Protein AF-A0A517R5Z9-F1 (afdb_monomer)

Sequence (59 aa):
MRQIEIELSIGDVVRVGDQNVTVIDIDDSGEVTFRIDPAHEVNESEQLPSRPRAESIAR

Solvent-accessible surface area (backbone atoms only — not comparable to full-atom values): 4192 Å² total; per-residue (Å²): 137,86,88,83,88,80,91,83,53,75,72,40,73,47,76,59,90,77,30,43,36,30,32,72,42,69,50,99,86,67,55,73,44,68,48,75,46,73,56,77,76,73,69,79,83,75,74,71,82,78,67,85,80,77,78,83,80,78,135

Foldseek 3Di:
DDDDDDDDDQQDWDDDPQWIWGFHDADPVGDTDIDIDHRPPPVVVPPDPPPPPPPDDDD

Nearest PDB structures (foldseek):
  3llb-assembly1_A  TM=7.926E-01  e=3.242E-01  Pseudomonas aeruginosa
  3lae-assembly1_A  TM=7.229E-01  e=7.503E-01  Haemophilus influenzae
  2p4p-assembly1_B  TM=7.842E-01  e=1.341E+00  [Haemophilus] ducreyi 35000HP

Structure (mmCIF, N/CA/C/O backbone):
data_AF-A0A517R5Z9-F1
#
_entry.id   AF-A0A517R5Z9-F1
#
loop_
_atom_site.group_PDB
_atom_site.id
_atom_site.type_symbol
_atom_site.label_atom_id
_atom_site.label_alt_id
_atom_site.label_comp_id
_atom_site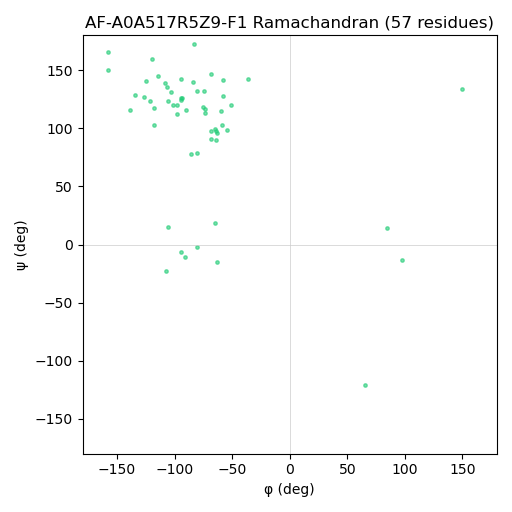.label_asym_id
_atom_site.label_entity_id
_atom_site.label_seq_id
_atom_site.pdbx_PDB_ins_code
_atom_site.Cartn_x
_atom_site.Cartn_y
_atom_site.Cartn_z
_atom_site.occupancy
_atom_site.B_iso_or_equiv
_atom_site.auth_seq_id
_atom_site.auth_comp_id
_atom_site.auth_asym_id
_atom_site.auth_atom_id
_atom_site.pdbx_PDB_model_num
ATOM 1 N N . MET A 1 1 ? -14.799 -19.944 -4.255 1.00 62.31 1 MET A N 1
ATOM 2 C CA . MET A 1 1 ? -13.677 -18.988 -4.128 1.00 62.31 1 MET A CA 1
ATOM 3 C C . MET A 1 1 ? -13.079 -19.165 -2.745 1.00 62.31 1 MET A C 1
ATOM 5 O O . MET A 1 1 ? -13.848 -19.319 -1.806 1.00 62.31 1 MET A O 1
ATOM 9 N N . ARG A 1 2 ? -11.751 -19.233 -2.623 1.00 82.69 2 ARG A N 1
ATOM 10 C CA . ARG A 1 2 ? -11.061 -19.330 -1.329 1.00 82.69 2 ARG A CA 1
ATOM 11 C C . ARG A 1 2 ? -10.531 -17.940 -0.990 1.00 82.69 2 ARG A C 1
ATOM 13 O O . ARG A 1 2 ? -9.778 -17.392 -1.786 1.00 82.69 2 ARG A O 1
ATOM 20 N N . GLN A 1 3 ? -10.968 -17.381 0.131 1.00 88.75 3 GLN A N 1
ATOM 21 C CA . GLN A 1 3 ? -10.488 -16.096 0.635 1.00 88.75 3 GLN A CA 1
ATOM 22 C C . GLN A 1 3 ? -9.196 -16.321 1.426 1.00 88.75 3 GLN A C 1
ATOM 24 O O . GLN A 1 3 ? -9.068 -17.326 2.128 1.00 88.75 3 GLN A O 1
ATOM 29 N N . ILE A 1 4 ? -8.232 -15.419 1.255 1.00 88.94 4 ILE A N 1
ATOM 30 C CA . ILE A 1 4 ? -6.978 -15.382 2.007 1.00 88.94 4 ILE A CA 1
ATOM 31 C C . ILE A 1 4 ? -6.885 -13.974 2.580 1.00 88.94 4 ILE A C 1
ATOM 33 O O . ILE A 1 4 ? -7.031 -13.003 1.840 1.00 88.94 4 ILE A O 1
ATOM 37 N N . GLU A 1 5 ? -6.689 -13.887 3.887 1.00 91.56 5 GLU A N 1
ATOM 38 C CA . GLU A 1 5 ? -6.532 -12.634 4.620 1.00 91.56 5 GLU A CA 1
ATOM 39 C C . GLU A 1 5 ? -5.061 -12.497 5.004 1.00 91.56 5 GLU A C 1
ATOM 41 O O . GLU A 1 5 ? -4.423 -13.478 5.392 1.00 91.56 5 GLU A O 1
ATOM 46 N N . ILE A 1 6 ? -4.509 -11.300 4.821 1.00 89.75 6 ILE A N 1
ATOM 47 C CA . ILE A 1 6 ? -3.102 -10.998 5.074 1.00 89.75 6 ILE A CA 1
ATOM 48 C C . ILE A 1 6 ? -3.065 -9.685 5.848 1.00 89.75 6 ILE A C 1
ATOM 50 O O . ILE A 1 6 ? -3.695 -8.712 5.437 1.00 89.75 6 ILE A O 1
ATOM 54 N N . GLU A 1 7 ? -2.346 -9.675 6.964 1.00 92.44 7 GLU A N 1
ATOM 55 C CA . GLU A 1 7 ? -2.109 -8.472 7.757 1.00 92.44 7 GLU A CA 1
ATOM 56 C C . GLU A 1 7 ? -0.985 -7.655 7.115 1.00 92.44 7 GLU A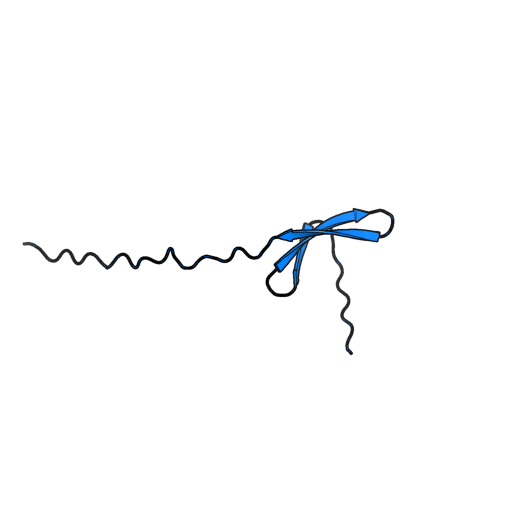 C 1
ATOM 58 O O . GLU A 1 7 ? 0.053 -8.207 6.750 1.00 92.44 7 GLU A O 1
ATOM 63 N N . LEU A 1 8 ? -1.209 -6.350 6.963 1.00 92.69 8 LEU A N 1
ATOM 64 C CA . LEU A 1 8 ? -0.258 -5.420 6.363 1.00 92.69 8 LEU A CA 1
ATOM 65 C C . LEU A 1 8 ? 0.030 -4.274 7.328 1.00 92.69 8 LEU A C 1
ATOM 67 O O . LEU A 1 8 ? -0.871 -3.762 7.990 1.00 92.69 8 LEU A O 1
ATOM 71 N N . SER A 1 9 ? 1.290 -3.863 7.368 1.00 95.94 9 SER A N 1
ATOM 72 C CA . SER A 1 9 ? 1.801 -2.731 8.136 1.00 95.94 9 SER A CA 1
ATOM 73 C C . SER A 1 9 ? 2.435 -1.691 7.213 1.00 95.94 9 SER A C 1
ATOM 75 O O . SER A 1 9 ? 2.843 -1.990 6.089 1.00 95.94 9 SER A O 1
ATOM 77 N N . ILE A 1 10 ? 2.556 -0.451 7.692 1.00 96.62 10 ILE A N 1
ATOM 78 C CA . ILE A 1 10 ? 3.287 0.603 6.976 1.00 96.62 10 ILE A CA 1
ATOM 79 C C . ILE A 1 10 ? 4.734 0.150 6.743 1.00 96.62 10 ILE A C 1
ATOM 81 O O . ILE A 1 10 ? 5.432 -0.242 7.678 1.00 96.62 10 ILE A O 1
ATOM 85 N N . GLY A 1 11 ? 5.181 0.230 5.490 1.00 96.06 11 GLY A N 1
ATOM 86 C CA . GLY A 1 11 ? 6.486 -0.243 5.034 1.00 96.06 11 GLY A CA 1
ATOM 87 C C . GLY A 1 11 ? 6.467 -1.632 4.393 1.00 96.06 11 GLY A C 1
ATOM 88 O O . GLY A 1 11 ? 7.441 -1.984 3.726 1.00 96.06 11 GLY A O 1
ATOM 89 N N . ASP A 1 12 ? 5.378 -2.395 4.529 1.00 96.06 12 ASP A N 1
ATOM 90 C CA . ASP A 1 12 ? 5.256 -3.689 3.862 1.00 96.06 12 ASP A CA 1
ATOM 91 C C . ASP A 1 12 ? 5.142 -3.527 2.346 1.00 96.06 12 ASP A C 1
ATOM 93 O O . ASP A 1 12 ? 4.548 -2.575 1.828 1.00 96.06 12 ASP A O 1
ATOM 97 N N . VAL A 1 13 ? 5.697 -4.505 1.629 1.00 94.88 13 VAL A N 1
ATOM 98 C CA . VAL A 1 13 ? 5.670 -4.568 0.168 1.00 94.88 13 VAL A CA 1
ATOM 99 C C . VAL A 1 13 ? 4.996 -5.860 -0.261 1.00 94.88 13 VAL A C 1
ATOM 101 O O . VAL A 1 13 ? 5.440 -6.956 0.082 1.00 94.88 13 VAL A O 1
ATOM 104 N N . VAL A 1 14 ? 3.946 -5.729 -1.064 1.00 92.38 14 VAL A N 1
ATOM 105 C CA . VAL A 1 14 ? 3.255 -6.849 -1.700 1.00 92.38 14 VAL A CA 1
ATOM 106 C C . VAL A 1 14 ? 3.418 -6.779 -3.207 1.00 92.38 14 VAL A C 1
ATOM 108 O O . VAL A 1 14 ? 3.450 -5.707 -3.810 1.00 92.38 14 VAL A O 1
ATOM 111 N N . ARG A 1 15 ? 3.517 -7.949 -3.835 1.00 91.56 15 ARG A N 1
ATOM 112 C CA . ARG A 1 15 ? 3.604 -8.056 -5.287 1.00 91.56 15 ARG A CA 1
ATOM 113 C C . ARG A 1 15 ? 2.232 -8.370 -5.863 1.00 91.56 15 ARG A C 1
ATOM 115 O O . ARG A 1 15 ? 1.663 -9.419 -5.562 1.00 91.56 15 ARG A O 1
ATOM 122 N N . VAL A 1 16 ? 1.734 -7.487 -6.721 1.00 89.88 16 VAL A N 1
ATOM 123 C CA . VAL A 1 16 ? 0.465 -7.665 -7.434 1.00 89.88 16 VAL A CA 1
ATOM 124 C C . VAL A 1 16 ? 0.774 -7.704 -8.924 1.00 89.88 16 VAL A C 1
ATOM 126 O O . VAL A 1 16 ? 1.070 -6.687 -9.543 1.00 89.88 16 VAL A O 1
ATOM 129 N N . GLY A 1 17 ? 0.765 -8.910 -9.494 1.00 89.62 17 GLY A N 1
ATOM 130 C CA . GLY A 1 17 ? 1.237 -9.129 -10.862 1.00 89.62 17 GLY A CA 1
ATOM 131 C C . GLY A 1 17 ? 2.741 -8.856 -11.002 1.00 89.62 17 GLY A C 1
ATOM 132 O O . GLY A 1 17 ? 3.574 -9.497 -10.351 1.00 89.62 17 GLY A O 1
ATOM 133 N N . ASP A 1 18 ? 3.092 -7.921 -11.878 1.00 88.31 18 ASP A N 1
ATOM 134 C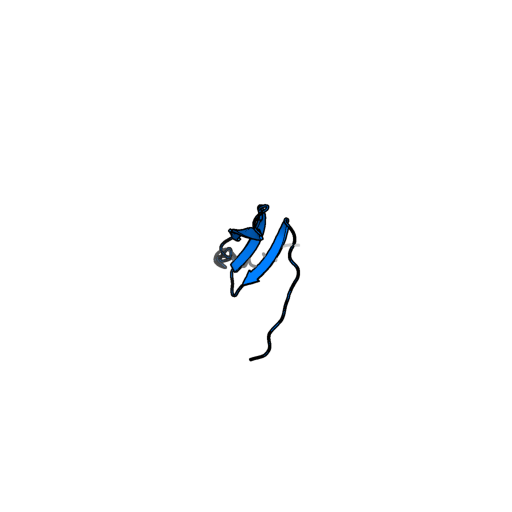 CA . ASP A 1 18 ? 4.453 -7.440 -12.122 1.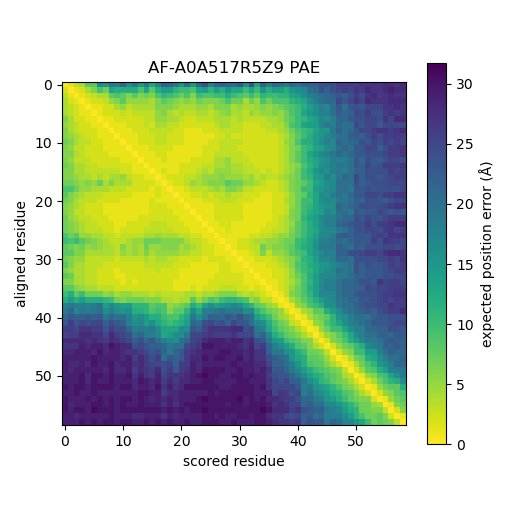00 88.31 18 ASP A CA 1
ATOM 135 C C . ASP A 1 18 ? 4.838 -6.232 -11.257 1.00 88.31 18 ASP A C 1
ATOM 137 O O . ASP A 1 18 ? 6.018 -5.904 -11.171 1.00 88.31 18 ASP A O 1
ATOM 141 N N . GLN A 1 19 ? 3.884 -5.617 -10.561 1.00 90.38 19 GLN A N 1
ATOM 142 C CA . GLN A 1 19 ? 4.108 -4.393 -9.797 1.00 90.38 19 GLN A CA 1
ATOM 143 C C . GLN A 1 19 ? 4.432 -4.684 -8.332 1.00 90.38 19 GLN A C 1
ATOM 145 O O . GLN A 1 19 ? 3.847 -5.575 -7.704 1.00 90.38 19 GLN A O 1
ATOM 150 N N . ASN A 1 20 ? 5.343 -3.883 -7.780 1.00 93.12 20 ASN A N 1
ATOM 151 C CA . ASN A 1 20 ? 5.582 -3.835 -6.345 1.00 93.12 20 ASN A CA 1
ATOM 152 C C . ASN A 1 20 ? 4.723 -2.719 -5.753 1.00 93.12 20 ASN A C 1
ATOM 154 O O . ASN A 1 20 ? 4.772 -1.572 -6.198 1.00 93.12 20 ASN A O 1
ATOM 158 N N . VAL A 1 21 ? 3.934 -3.068 -4.746 1.00 94.94 21 VAL A N 1
ATOM 159 C CA . VAL A 1 21 ? 3.008 -2.160 -4.081 1.00 94.94 21 VAL A CA 1
ATOM 160 C C . VAL A 1 21 ? 3.439 -2.040 -2.627 1.00 94.94 21 VAL A C 1
ATOM 162 O O . VAL A 1 21 ? 3.450 -3.028 -1.896 1.00 94.94 21 VAL A O 1
ATOM 165 N N . THR A 1 22 ? 3.815 -0.834 -2.218 1.00 96.56 22 THR A N 1
ATOM 166 C CA . THR A 1 22 ? 4.288 -0.539 -0.862 1.00 96.56 22 THR A CA 1
ATOM 167 C C . THR A 1 22 ? 3.189 0.158 -0.072 1.00 96.56 22 THR A C 1
ATOM 169 O O . THR A 1 22 ? 2.630 1.144 -0.555 1.00 96.56 22 THR A O 1
ATOM 172 N N . VAL A 1 23 ? 2.901 -0.301 1.145 1.00 97.00 23 VAL A N 1
ATOM 173 C CA . VAL A 1 23 ? 2.028 0.420 2.083 1.00 97.00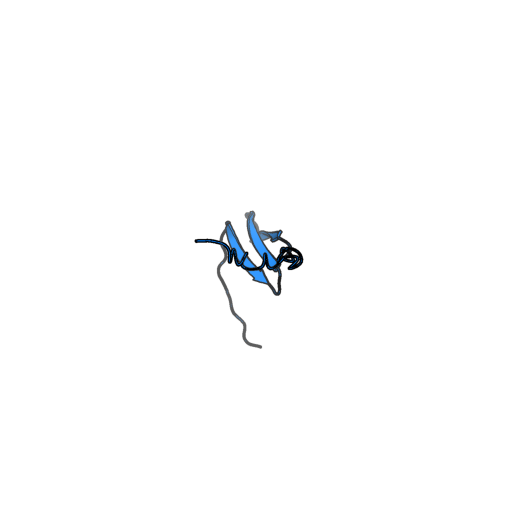 23 VAL A CA 1
ATOM 174 C C . VAL A 1 23 ? 2.798 1.614 2.633 1.00 97.00 23 VAL A C 1
ATOM 176 O O . VAL A 1 23 ? 3.818 1.434 3.297 1.00 97.00 23 VAL A O 1
ATOM 179 N N . ILE A 1 24 ? 2.337 2.833 2.354 1.00 97.50 24 ILE A N 1
ATOM 180 C CA . ILE A 1 24 ? 3.026 4.052 2.808 1.00 97.50 24 ILE A CA 1
ATOM 181 C C . ILE A 1 24 ? 2.297 4.775 3.934 1.00 97.50 24 ILE A C 1
ATOM 183 O O . ILE A 1 24 ? 2.942 5.517 4.669 1.00 97.50 24 ILE A O 1
ATOM 187 N N . ASP A 1 25 ? 0.992 4.552 4.070 1.00 97.38 25 ASP A N 1
ATOM 188 C CA . ASP A 1 25 ? 0.182 5.159 5.119 1.00 97.38 25 ASP A CA 1
ATOM 189 C C . ASP A 1 25 ? -1.086 4.337 5.376 1.00 97.38 25 ASP A C 1
ATOM 191 O O . ASP A 1 25 ? -1.601 3.683 4.462 1.00 97.38 25 ASP A O 1
ATOM 195 N N . ILE A 1 26 ? -1.570 4.378 6.615 1.00 96.38 26 ILE A N 1
ATOM 196 C CA . ILE A 1 26 ? -2.853 3.812 7.042 1.00 96.38 26 ILE A CA 1
ATOM 197 C C . ILE A 1 26 ? -3.472 4.832 7.989 1.00 96.38 26 ILE A C 1
ATOM 199 O O . ILE A 1 26 ? -2.903 5.099 9.049 1.00 96.38 26 ILE A O 1
ATOM 203 N N . ASP A 1 27 ? -4.611 5.402 7.612 1.00 95.56 27 ASP A N 1
ATOM 204 C CA . ASP A 1 27 ? -5.254 6.428 8.429 1.00 95.56 27 ASP A CA 1
ATOM 205 C C . ASP A 1 27 ? -6.127 5.849 9.556 1.00 95.56 27 ASP A C 1
ATOM 207 O O . ASP A 1 27 ? -6.385 4.645 9.641 1.00 95.56 27 ASP A O 1
ATOM 211 N N . ASP A 1 28 ? -6.613 6.733 10.432 1.00 94.31 28 ASP A N 1
ATOM 212 C CA . ASP A 1 28 ? -7.461 6.375 11.577 1.00 94.31 28 ASP A CA 1
ATOM 213 C C . ASP A 1 28 ? -8.817 5.760 11.172 1.00 94.31 28 ASP A C 1
ATOM 215 O O . ASP A 1 28 ? -9.513 5.181 12.010 1.00 94.31 28 ASP A O 1
ATOM 219 N N . SER A 1 29 ? -9.218 5.893 9.904 1.00 94.69 29 SER A N 1
ATOM 220 C CA . SER A 1 29 ? -10.436 5.291 9.354 1.00 94.69 29 SER A CA 1
ATOM 221 C C . SER A 1 29 ? -10.193 3.933 8.686 1.00 94.69 29 SER A C 1
ATOM 223 O O . SER A 1 29 ? -11.153 3.233 8.353 1.00 94.69 29 SER A O 1
ATOM 225 N N . GLY A 1 30 ? -8.927 3.522 8.570 1.00 89.62 30 GLY A N 1
ATOM 226 C CA . GLY A 1 30 ? -8.511 2.273 7.947 1.00 89.62 30 GLY A CA 1
ATOM 227 C C . GLY A 1 30 ? -8.362 2.361 6.430 1.00 89.62 30 GLY A C 1
ATOM 228 O O . GLY A 1 30 ? -8.270 1.314 5.783 1.00 89.62 30 GLY A O 1
ATOM 229 N N . GLU A 1 31 ? -8.336 3.563 5.842 1.00 94.50 31 GLU A N 1
ATOM 230 C CA . GLU A 1 31 ? -7.965 3.707 4.434 1.00 94.50 31 GLU A CA 1
ATOM 231 C C . GLU A 1 31 ? -6.450 3.534 4.286 1.00 94.50 31 GLU A C 1
ATOM 233 O O . GLU A 1 31 ? -5.647 4.095 5.035 1.00 94.50 31 GLU A 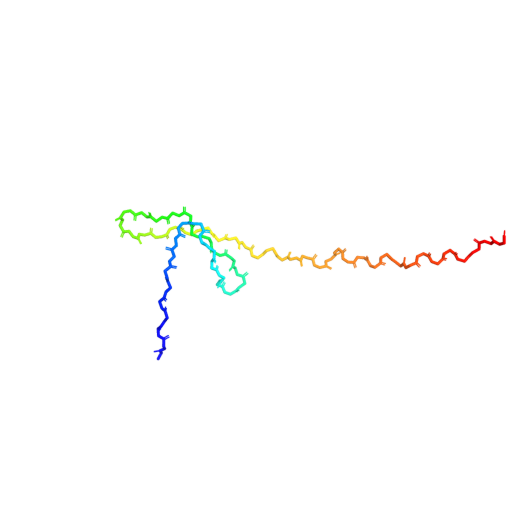O 1
ATOM 238 N N . VAL A 1 32 ? -6.050 2.712 3.314 1.00 95.19 32 VAL A N 1
ATOM 239 C CA . VAL A 1 32 ? -4.646 2.369 3.076 1.00 95.19 32 VAL A CA 1
ATOM 240 C C . VAL A 1 32 ? -4.158 3.092 1.832 1.00 95.19 32 VAL A C 1
ATOM 242 O O . VAL A 1 32 ? -4.697 2.900 0.739 1.00 95.19 32 VAL A O 1
ATOM 245 N N . THR A 1 33 ? -3.095 3.880 1.979 1.00 96.56 33 THR A N 1
ATOM 246 C CA . THR A 1 33 ? -2.426 4.511 0.842 1.00 96.56 33 THR A CA 1
ATOM 247 C C . THR A 1 33 ? -1.255 3.653 0.390 1.00 96.56 33 THR A C 1
ATOM 249 O O . THR A 1 33 ? -0.346 3.330 1.161 1.00 96.56 33 THR A O 1
ATOM 252 N N . PHE A 1 34 ? -1.248 3.326 -0.900 1.00 96.25 34 PHE A N 1
ATOM 253 C CA . PHE A 1 34 ? -0.187 2.552 -1.523 1.00 96.25 34 PHE A CA 1
ATOM 254 C C . PHE A 1 34 ? 0.666 3.414 -2.449 1.00 96.25 34 PHE A C 1
ATOM 256 O O . PHE A 1 34 ? 0.146 4.198 -3.245 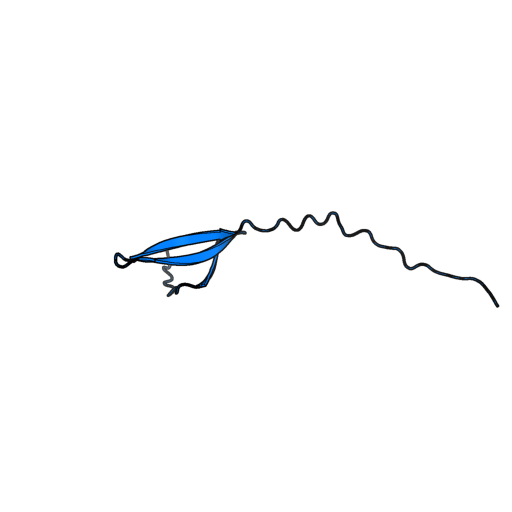1.00 96.25 34 PHE A O 1
ATOM 263 N N . ARG A 1 35 ? 1.983 3.201 -2.414 1.00 95.69 35 ARG A N 1
ATOM 264 C CA . ARG A 1 35 ? 2.878 3.610 -3.498 1.00 95.69 35 ARG A CA 1
ATOM 265 C C . ARG A 1 35 ? 3.075 2.431 -4.439 1.00 95.69 35 ARG A C 1
ATOM 267 O O . ARG A 1 35 ? 3.501 1.361 -4.010 1.00 95.69 35 ARG A O 1
ATOM 274 N N . ILE A 1 36 ? 2.776 2.638 -5.716 1.00 94.25 36 ILE A N 1
ATOM 275 C CA . ILE A 1 36 ? 2.989 1.642 -6.764 1.00 94.25 36 ILE A CA 1
ATOM 276 C C . ILE A 1 36 ? 4.299 1.985 -7.457 1.00 94.25 36 ILE A C 1
ATOM 278 O O . ILE A 1 36 ? 4.405 3.017 -8.120 1.00 94.25 36 ILE A O 1
ATOM 282 N N . ASP A 1 37 ? 5.290 1.120 -7.286 1.00 87.12 37 ASP A N 1
ATOM 283 C CA . ASP A 1 37 ? 6.551 1.222 -7.998 1.00 87.12 37 ASP A CA 1
ATOM 284 C C . ASP A 1 37 ? 6.396 0.409 -9.300 1.00 87.12 37 ASP A C 1
ATOM 286 O O . ASP A 1 37 ? 6.152 -0.806 -9.236 1.00 87.12 37 ASP A O 1
ATOM 290 N N . PRO A 1 38 ? 6.463 1.045 -10.490 1.00 79.75 38 PRO A N 1
ATOM 291 C CA . PRO A 1 38 ? 6.413 0.303 -11.740 1.00 79.75 38 PRO A CA 1
ATOM 292 C C . PRO A 1 38 ? 7.558 -0.704 -11.741 1.00 79.75 38 PRO A C 1
ATOM 294 O O . PRO A 1 38 ? 8.659 -0.396 -11.269 1.00 79.75 38 PRO A O 1
ATOM 297 N N . ALA A 1 39 ? 7.309 -1.908 -12.261 1.00 70.38 39 ALA A N 1
ATOM 298 C CA . ALA A 1 39 ? 8.396 -2.829 -12.538 1.00 70.38 39 ALA A CA 1
ATOM 299 C C . ALA A 1 39 ? 9.430 -2.050 -13.349 1.00 70.38 39 ALA A C 1
ATOM 301 O O . ALA A 1 39 ? 9.106 -1.519 -14.413 1.00 70.38 39 ALA A O 1
ATOM 302 N N . HIS A 1 40 ? 10.656 -1.931 -12.838 1.00 62.06 40 HIS A N 1
ATOM 303 C CA . HIS A 1 40 ? 11.752 -1.568 -13.713 1.00 62.06 40 HIS A CA 1
ATOM 304 C C . HIS A 1 40 ? 11.767 -2.675 -14.764 1.00 62.06 40 HIS A C 1
ATOM 306 O O . HIS A 1 40 ? 12.181 -3.797 -14.469 1.00 62.06 40 HIS A O 1
ATOM 312 N N . GLU A 1 41 ? 11.249 -2.388 -15.960 1.00 58.22 41 GLU A N 1
ATOM 313 C CA . GLU A 1 41 ? 11.624 -3.130 -17.147 1.00 5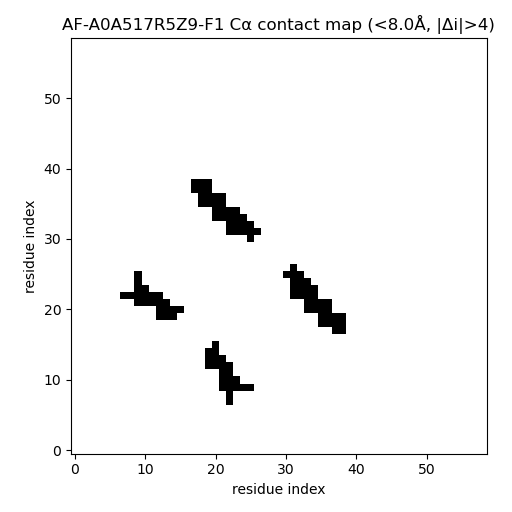8.22 41 GLU A CA 1
ATOM 314 C C . GLU A 1 41 ? 13.139 -3.013 -17.176 1.00 58.22 41 GLU A C 1
ATOM 316 O O . GLU A 1 41 ? 13.703 -1.962 -17.497 1.00 58.22 41 GLU A O 1
ATOM 321 N N . VAL A 1 42 ? 13.802 -4.062 -16.694 1.00 56.75 42 VAL A N 1
ATOM 322 C CA . VAL A 1 42 ? 15.228 -4.230 -16.873 1.00 56.75 42 VAL A CA 1
ATOM 323 C C . VAL A 1 42 ? 15.345 -4.344 -18.376 1.00 56.75 42 VAL A C 1
ATOM 325 O O . VAL A 1 42 ? 15.033 -5.376 -18.959 1.00 56.75 42 VAL A O 1
ATOM 328 N N . ASN A 1 43 ? 15.634 -3.225 -19.023 1.00 46.41 43 ASN A N 1
ATOM 329 C CA . ASN A 1 43 ? 15.839 -3.195 -20.447 1.00 46.41 43 ASN A CA 1
ATOM 330 C C . ASN A 1 43 ? 17.104 -4.035 -20.646 1.00 46.41 43 ASN A C 1
ATOM 332 O O . ASN A 1 43 ? 18.207 -3.560 -20.386 1.00 46.41 43 ASN A O 1
ATOM 336 N N . GLU A 1 44 ? 16.959 -5.305 -21.031 1.00 53.34 44 GLU A N 1
ATOM 337 C CA . GLU A 1 44 ? 18.053 -6.274 -21.233 1.00 53.34 44 GLU A CA 1
ATOM 338 C C . GLU A 1 44 ? 18.996 -5.875 -22.394 1.00 53.34 44 GLU A C 1
ATOM 340 O O . GLU A 1 44 ? 19.767 -6.679 -22.909 1.00 53.34 44 GLU A O 1
ATOM 345 N N . SER A 1 45 ? 18.969 -4.606 -22.802 1.00 54.69 45 SER A N 1
ATOM 346 C CA . SER A 1 45 ? 19.749 -4.022 -23.885 1.00 54.69 45 SER A CA 1
ATOM 347 C C . SER A 1 45 ? 21.197 -3.676 -23.494 1.00 54.69 45 SER A C 1
ATOM 349 O O . SER A 1 45 ? 21.959 -3.253 -24.358 1.00 54.69 45 SER A O 1
ATOM 351 N N . GLU A 1 46 ? 21.620 -3.879 -22.239 1.00 54.41 46 GLU A N 1
ATOM 352 C CA . GLU A 1 46 ? 23.012 -3.647 -21.794 1.00 54.41 46 GLU A CA 1
ATOM 353 C C . GLU A 1 46 ? 23.840 -4.927 -21.558 1.00 54.41 46 GLU A C 1
ATOM 355 O O . GLU A 1 46 ? 24.942 -4.867 -21.014 1.00 54.41 46 GLU A O 1
ATOM 360 N N . GLN A 1 47 ? 23.397 -6.094 -22.041 1.00 54.16 47 GLN A N 1
ATOM 361 C CA . GLN A 1 47 ? 24.304 -7.235 -22.224 1.00 54.16 47 GLN A CA 1
ATOM 362 C C . GLN A 1 47 ? 24.999 -7.151 -23.588 1.00 54.16 47 GLN A C 1
ATOM 364 O O . GLN A 1 47 ? 24.674 -7.864 -24.535 1.00 54.16 47 GLN A O 1
ATOM 369 N N . LEU A 1 48 ? 26.020 -6.297 -23.688 1.00 64.12 48 LEU A N 1
ATOM 37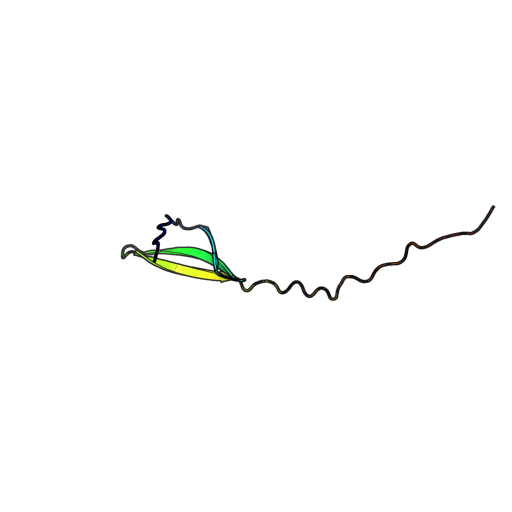0 C CA . LEU A 1 48 ? 27.083 -6.553 -24.657 1.00 64.12 48 LEU A CA 1
ATOM 371 C C . LEU A 1 48 ? 27.950 -7.686 -24.093 1.00 64.12 48 LEU A C 1
ATOM 373 O O . LEU A 1 48 ? 28.572 -7.496 -23.046 1.00 64.12 48 LEU A O 1
ATOM 377 N N . PRO A 1 49 ? 28.062 -8.850 -24.757 1.00 51.56 49 PRO A N 1
ATOM 378 C CA . PRO A 1 49 ? 29.110 -9.794 -24.423 1.00 51.56 49 PRO A CA 1
ATOM 379 C C . PRO A 1 49 ? 30.435 -9.158 -24.845 1.00 51.56 49 PRO A C 1
ATOM 381 O O . PRO A 1 49 ? 30.828 -9.209 -26.015 1.00 51.56 49 PRO A O 1
ATOM 384 N N . SER A 1 50 ? 31.150 -8.533 -23.912 1.00 64.19 50 SER A N 1
ATOM 385 C CA . SER A 1 50 ? 32.564 -8.238 -24.112 1.00 64.19 50 SER A CA 1
ATOM 386 C C . SER A 1 50 ? 33.278 -9.584 -24.227 1.00 64.19 50 SER A C 1
ATOM 388 O O . SER A 1 50 ? 33.530 -10.278 -23.245 1.00 64.19 50 SER A O 1
ATOM 390 N N . ARG A 1 51 ? 33.510 -9.990 -25.483 1.00 67.88 51 ARG A N 1
ATOM 391 C CA . ARG A 1 51 ? 34.286 -11.167 -25.894 1.00 67.88 51 ARG A CA 1
ATOM 392 C C . ARG A 1 51 ? 35.476 -11.386 -24.951 1.00 67.88 51 ARG A C 1
ATOM 394 O O . ARG A 1 51 ? 36.136 -10.401 -24.609 1.00 67.88 51 ARG A O 1
ATOM 401 N N . PRO A 1 52 ? 35.848 -12.637 -24.620 1.00 61.62 52 PRO A N 1
ATOM 402 C CA . PRO A 1 52 ? 37.143 -12.869 -24.005 1.00 61.62 52 PRO A CA 1
ATOM 403 C C . PRO A 1 52 ? 38.196 -12.355 -24.989 1.00 61.62 52 PRO A C 1
ATOM 405 O O . PRO A 1 52 ? 38.303 -12.852 -26.114 1.00 61.62 52 PRO A O 1
ATOM 408 N N . ARG A 1 53 ? 38.937 -11.311 -24.607 1.00 61.12 53 ARG A N 1
ATOM 409 C CA . ARG A 1 53 ? 40.097 -10.862 -25.372 1.00 61.12 53 ARG A CA 1
ATOM 410 C C . ARG A 1 53 ? 41.144 -11.960 -25.227 1.00 61.12 53 ARG A C 1
ATOM 412 O O . ARG A 1 53 ? 41.909 -11.985 -24.271 1.00 61.12 53 ARG A O 1
ATOM 419 N N . ALA A 1 54 ? 41.119 -12.912 -26.153 1.00 64.38 54 ALA A N 1
ATOM 420 C CA . ALA A 1 54 ? 42.218 -13.827 -26.374 1.00 64.38 54 ALA A CA 1
ATOM 421 C C . ALA A 1 54 ? 43.417 -12.994 -26.840 1.00 64.38 54 ALA A C 1
ATOM 423 O O . ALA A 1 54 ? 43.599 -12.773 -28.034 1.00 64.38 54 ALA A O 1
ATOM 424 N N . GLU A 1 55 ? 44.237 -12.514 -25.908 1.00 58.47 55 GLU A N 1
ATOM 425 C CA . GLU A 1 55 ? 45.607 -12.125 -26.239 1.00 58.47 55 GLU A CA 1
ATOM 426 C C . GLU A 1 55 ? 46.447 -13.401 -26.280 1.00 58.47 55 GLU A C 1
ATOM 428 O O . GLU A 1 55 ? 47.150 -13.777 -25.350 1.00 58.47 55 GLU A O 1
ATOM 433 N N . SER A 1 56 ? 46.305 -14.115 -27.397 1.00 66.31 56 SER A N 1
ATOM 434 C CA . SER A 1 56 ? 47.412 -14.873 -27.963 1.00 66.31 56 SER A CA 1
ATOM 435 C C . SER A 1 56 ? 48.376 -13.877 -28.589 1.00 66.31 56 SER A C 1
ATOM 437 O O . SER A 1 56 ? 47.972 -13.248 -29.558 1.00 66.31 56 SER A O 1
ATOM 439 N N . ILE A 1 57 ? 49.581 -13.747 -28.018 1.00 61.84 57 ILE A N 1
ATOM 440 C CA . ILE A 1 57 ? 50.891 -13.298 -28.560 1.00 61.84 57 ILE A CA 1
ATOM 441 C C . ILE A 1 57 ? 51.667 -12.624 -27.408 1.00 61.84 57 ILE A C 1
ATOM 443 O O . ILE A 1 57 ? 51.095 -11.812 -26.702 1.00 61.84 57 ILE A O 1
ATOM 447 N N . ALA A 1 58 ? 52.944 -12.859 -27.118 1.00 52.41 58 ALA A N 1
ATOM 448 C CA . ALA A 1 58 ? 53.996 -13.668 -27.712 1.00 52.41 58 ALA A CA 1
ATOM 449 C C . ALA A 1 58 ? 55.067 -13.955 -26.629 1.00 52.41 58 ALA A C 1
ATOM 451 O O . ALA A 1 58 ? 55.060 -13.328 -25.575 1.00 52.41 58 ALA A O 1
ATOM 452 N N . ARG A 1 59 ? 55.925 -14.930 -26.952 1.00 50.94 59 ARG A N 1
ATOM 453 C CA . ARG A 1 59 ? 57.146 -15.422 -26.280 1.00 50.94 59 ARG A CA 1
ATOM 454 C C . ARG A 1 59 ? 57.839 -14.522 -25.260 1.00 50.94 59 ARG A C 1
ATOM 456 O O . ARG A 1 59 ? 58.106 -13.352 -25.603 1.00 50.94 59 ARG A O 1
#

Organism: NCBI:txid2527980

pLDDT: mean 80.21, std 17.09, range [46.41, 97.5]

Secondary structure (DSSP, 8-state):
---------TT-EEEETTEEEEEEEE-TT--EEEEEEPP----GGG-------------

Mean predicted aligned error: 13.23 Å

Radius of gyration: 23.0 Å; Cα contacts (8 Å, |Δi|>4): 55; chains: 1; bounding box: 71×26×40 Å